Protein AF-A0A1H1KGZ7-F1 (afdb_monomer_lite)

pLDDT: mean 85.53, std 11.64, range [48.53, 96.5]

Foldseek 3Di:
DPPPPDAPQVVQVADDEPDALNDDDDPDPVPDPDPDDDDDDQQPDPDPVVGSPRNCVVVNNRSNHHD

Radius of gyration: 14.99 Å; chains: 1; bounding box: 26×46×30 Å

Sequence (67 aa):
MPTEEQDIGSMYGSQKTSTFLGLPSCPDPNTLGADIAVLGAGCATPYASVGAYCAEAPAAIRAIDRV

Secondary structure (DSSP, 8-state):
-------HHHHTT----SSGGGPPP-S-GGG--SS------TT--S-GGG-STTTTHHHHHHHT---

Structure (mmCIF, N/CA/C/O backbone):
data_AF-A0A1H1KGZ7-F1
#
_entry.id   AF-A0A1H1KGZ7-F1
#
loop_
_atom_site.group_PDB
_atom_site.id
_atom_site.type_symbol
_atom_site.label_atom_id
_atom_site.label_alt_id
_atom_site.label_comp_id
_atom_site.label_asym_id
_atom_site.label_entity_id
_atom_site.label_seq_id
_atom_site.pdbx_PDB_ins_code
_atom_site.Cartn_x
_atom_site.Cartn_y
_atom_site.Cartn_z
_atom_site.occupancy
_atom_site.B_iso_or_equiv
_atom_site.auth_seq_id
_atom_site.auth_comp_id
_atom_site.auth_asym_id
_atom_site.auth_atom_id
_atom_site.pdbx_PDB_model_num
ATOM 1 N N . MET A 1 1 ? 10.019 32.074 12.989 1.00 49.25 1 MET A N 1
ATOM 2 C CA . MET A 1 1 ? 8.758 31.633 12.360 1.00 49.25 1 MET A CA 1
ATOM 3 C C . MET A 1 1 ? 8.865 30.124 12.283 1.00 49.25 1 MET A C 1
ATOM 5 O O . MET A 1 1 ? 9.863 29.689 11.720 1.00 49.25 1 MET A O 1
ATOM 9 N N . PRO A 1 2 ? 8.006 29.326 12.936 1.00 48.53 2 PRO A N 1
ATOM 10 C CA . PRO A 1 2 ? 8.072 27.889 12.734 1.00 48.53 2 PRO A CA 1
ATOM 11 C C . PRO A 1 2 ? 7.654 27.639 11.286 1.00 48.53 2 PRO A C 1
ATOM 13 O O . PRO A 1 2 ? 6.575 28.049 10.865 1.00 48.53 2 PRO A O 1
ATOM 16 N N . THR A 1 3 ? 8.564 27.084 10.499 1.00 54.69 3 THR A N 1
ATOM 17 C CA . THR A 1 3 ? 8.262 26.595 9.161 1.00 54.69 3 THR A CA 1
ATOM 18 C C . THR A 1 3 ? 7.424 25.344 9.380 1.00 54.69 3 THR A C 1
ATOM 20 O O . THR A 1 3 ? 7.972 24.282 9.656 1.00 54.69 3 THR A O 1
ATOM 23 N N . GLU A 1 4 ? 6.097 25.477 9.391 1.00 62.28 4 GLU A N 1
ATOM 24 C CA . GLU A 1 4 ? 5.253 24.297 9.238 1.00 62.28 4 GLU A CA 1
ATOM 25 C C . GLU A 1 4 ? 5.635 23.671 7.901 1.00 62.28 4 GLU A C 1
ATOM 27 O O . GLU A 1 4 ? 5.582 24.328 6.857 1.00 62.28 4 GLU A O 1
ATOM 32 N N . GLU A 1 5 ? 6.131 22.440 7.954 1.00 64.38 5 GLU A N 1
ATOM 33 C CA . GLU A 1 5 ? 6.450 21.683 6.760 1.00 64.38 5 GLU A CA 1
ATOM 34 C C . GLU A 1 5 ? 5.144 21.488 5.988 1.00 64.38 5 GLU A C 1
ATOM 36 O O . GLU A 1 5 ? 4.237 20.795 6.444 1.00 64.38 5 GLU A O 1
ATOM 41 N N . GLN A 1 6 ? 5.012 22.195 4.863 1.00 68.38 6 GLN A N 1
ATOM 42 C CA . GLN A 1 6 ? 3.848 22.091 3.992 1.00 68.38 6 GLN A CA 1
ATOM 43 C C . GLN A 1 6 ? 3.839 20.701 3.358 1.00 68.38 6 GLN A C 1
ATOM 45 O O . GLN A 1 6 ? 4.473 20.479 2.327 1.00 68.38 6 GLN A O 1
ATOM 50 N N . ASP A 1 7 ? 3.121 19.766 3.976 1.00 77.19 7 ASP A N 1
ATOM 51 C CA . ASP A 1 7 ? 2.831 18.476 3.362 1.00 77.19 7 ASP A CA 1
ATOM 52 C C . ASP A 1 7 ? 1.620 18.576 2.418 1.00 77.19 7 ASP A C 1
ATOM 54 O O . ASP A 1 7 ? 0.790 19.488 2.502 1.00 77.19 7 ASP A O 1
ATOM 58 N N . ILE A 1 8 ? 1.517 17.630 1.484 1.00 81.38 8 ILE A N 1
ATOM 59 C CA . ILE A 1 8 ? 0.420 17.592 0.510 1.00 81.38 8 ILE A CA 1
ATOM 60 C C . ILE A 1 8 ? -0.951 17.434 1.191 1.00 81.38 8 ILE A C 1
ATOM 62 O O . ILE A 1 8 ? -1.939 17.991 0.720 1.00 81.38 8 ILE A O 1
ATOM 66 N N . GLY A 1 9 ? -1.025 16.749 2.331 1.00 81.81 9 GLY A N 1
ATOM 67 C CA . GLY A 1 9 ? -2.250 16.582 3.105 1.00 81.81 9 GLY A CA 1
ATOM 68 C C . GLY A 1 9 ? -2.816 17.911 3.599 1.00 81.81 9 GLY A C 1
ATOM 69 O O . GLY A 1 9 ? -4.027 18.131 3.504 1.00 81.81 9 GLY A O 1
ATOM 70 N N . SER A 1 10 ? -1.953 18.834 4.028 1.00 80.44 10 SER A N 1
ATOM 71 C CA . SER A 1 10 ? -2.350 20.181 4.454 1.00 80.44 10 SER A CA 1
ATOM 72 C C . SER A 1 10 ? -3.015 20.980 3.323 1.00 80.44 10 SER A C 1
ATOM 74 O O . SER A 1 10 ? -3.983 21.704 3.561 1.00 80.44 10 SER A O 1
ATOM 76 N N . MET A 1 11 ? -2.579 20.778 2.072 1.00 83.00 11 MET A N 1
ATOM 77 C CA . MET A 1 11 ? -3.174 21.413 0.889 1.00 83.00 11 MET A CA 1
ATOM 78 C C . MET A 1 11 ? -4.568 20.859 0.567 1.00 83.00 11 MET A C 1
ATOM 80 O O . MET A 1 11 ? -5.429 21.593 0.081 1.00 83.00 11 MET A O 1
ATOM 84 N N . TYR A 1 12 ? -4.807 19.576 0.851 1.00 82.44 12 TYR A N 1
ATOM 85 C CA . TYR A 1 12 ? -6.060 18.880 0.540 1.00 82.44 12 TYR A CA 1
ATOM 86 C C . TYR A 1 12 ? -6.976 18.691 1.755 1.00 82.44 12 TYR A C 1
ATOM 88 O O . TYR A 1 12 ? -7.950 17.945 1.662 1.00 82.44 12 TYR A O 1
ATOM 96 N N . GLY A 1 13 ? -6.741 19.374 2.880 1.00 80.81 13 GLY A N 1
ATOM 97 C CA . GLY A 1 13 ? -7.591 19.282 4.078 1.00 80.81 13 GLY A CA 1
ATOM 98 C C . GLY A 1 13 ? -7.676 17.864 4.654 1.00 80.81 13 GLY A C 1
ATOM 99 O O . GLY A 1 13 ? -8.745 17.441 5.092 1.00 80.81 13 GLY A O 1
ATOM 100 N N . SER A 1 14 ? -6.577 17.120 4.551 1.00 81.50 14 SER A N 1
ATOM 101 C CA . SER A 1 14 ? -6.412 15.765 5.074 1.00 81.50 14 SER A CA 1
ATOM 102 C C . SER A 1 14 ? -6.339 15.767 6.604 1.00 81.50 14 SER A C 1
ATOM 104 O O . SER A 1 14 ? -5.878 16.740 7.208 1.00 81.50 14 SER A O 1
ATOM 106 N N . GLN A 1 15 ? -6.769 14.675 7.236 1.00 78.06 15 GLN A N 1
ATOM 107 C CA . GLN A 1 15 ? -6.457 14.419 8.644 1.00 78.06 15 GLN A CA 1
ATOM 108 C C . GLN A 1 15 ? -5.147 13.636 8.709 1.00 78.06 15 GLN A C 1
ATOM 110 O O . GLN A 1 15 ? -4.880 12.784 7.866 1.00 78.06 15 GLN A O 1
ATOM 115 N N . LYS A 1 16 ? -4.308 13.898 9.716 1.00 71.00 16 LYS A N 1
ATOM 116 C CA . LYS A 1 16 ? -3.028 13.191 9.834 1.00 71.00 16 LYS A CA 1
ATOM 117 C C . LYS A 1 16 ? -3.280 11.726 10.194 1.00 71.00 16 LYS A C 1
ATOM 119 O O . LYS A 1 16 ? -3.547 11.407 11.351 1.00 71.00 16 LYS A O 1
ATOM 124 N N . THR A 1 17 ? -3.171 10.839 9.211 1.00 77.56 17 THR A N 1
ATOM 125 C CA . THR A 1 17 ? -3.278 9.388 9.392 1.00 77.56 17 THR A CA 1
ATOM 126 C C . THR A 1 17 ? -1.979 8.703 8.971 1.00 77.56 17 THR A C 1
ATOM 128 O O . THR A 1 17 ? -1.216 9.218 8.156 1.00 77.56 17 THR A O 1
ATOM 131 N N . SER A 1 18 ? -1.675 7.554 9.575 1.00 78.50 18 SER A N 1
ATOM 132 C CA . SER A 1 18 ? -0.502 6.740 9.222 1.00 78.50 18 SER A CA 1
ATOM 133 C C . SER A 1 18 ? -0.845 5.569 8.294 1.00 78.50 18 SER A C 1
ATOM 135 O O . SER A 1 18 ? 0.052 4.858 7.836 1.00 78.50 18 SER A O 1
ATOM 137 N N . THR A 1 19 ? -2.131 5.355 8.009 1.00 91.56 19 THR A N 1
ATOM 138 C CA . THR A 1 19 ? -2.665 4.206 7.272 1.00 91.56 19 THR A CA 1
ATOM 139 C C . THR A 1 19 ? -3.665 4.655 6.215 1.00 91.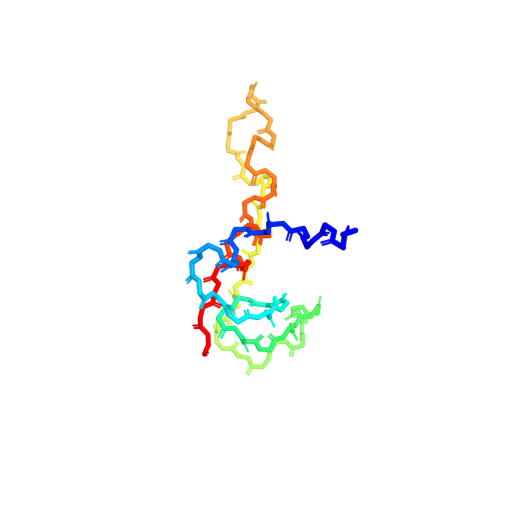56 19 THR A C 1
ATOM 141 O O . THR A 1 19 ? -4.217 5.745 6.290 1.00 91.56 19 THR A O 1
ATOM 144 N N . PHE A 1 20 ? -3.896 3.804 5.216 1.00 92.12 20 PHE A N 1
ATOM 145 C CA . PHE A 1 20 ? -4.811 4.132 4.129 1.00 92.12 20 PHE A CA 1
ATOM 146 C C . PHE A 1 20 ? -6.264 4.161 4.625 1.00 92.12 20 PHE A C 1
ATOM 148 O O . PHE A 1 20 ? -6.705 3.197 5.255 1.00 92.12 20 PHE A O 1
ATOM 155 N N . LEU A 1 21 ? -6.989 5.246 4.355 1.00 90.50 21 LEU A N 1
ATOM 156 C CA . LEU A 1 21 ? -8.378 5.495 4.772 1.00 90.50 21 LEU A CA 1
ATOM 157 C C . LEU A 1 21 ? -8.624 5.316 6.283 1.00 90.50 21 LEU A C 1
ATOM 159 O O . LEU A 1 21 ? -9.731 4.97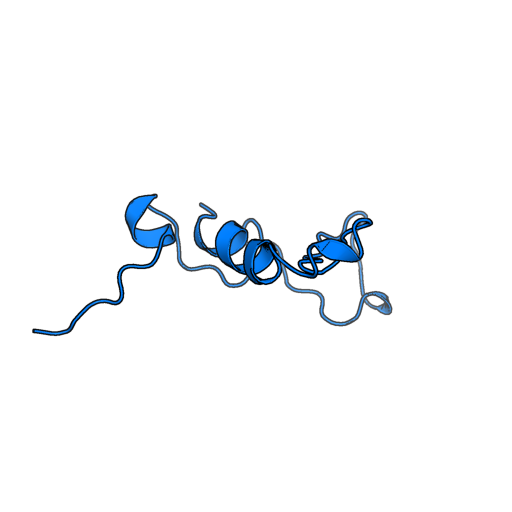9 6.699 1.00 90.50 21 LEU A O 1
ATOM 163 N N . GLY A 1 22 ? -7.591 5.480 7.117 1.00 88.50 22 GLY A N 1
ATOM 164 C CA . GLY A 1 22 ? -7.688 5.252 8.564 1.00 88.50 22 GLY A CA 1
ATOM 165 C C . GLY A 1 22 ? -7.919 3.793 8.971 1.00 88.50 22 GLY A C 1
ATOM 166 O O . GLY A 1 22 ? -8.274 3.528 10.119 1.00 88.50 22 GLY A O 1
ATOM 167 N N . LEU A 1 23 ? -7.722 2.836 8.059 1.00 91.94 23 LEU A N 1
ATOM 168 C CA . LEU A 1 23 ? -7.874 1.412 8.355 1.00 91.94 23 LEU A CA 1
ATOM 169 C C . LEU A 1 23 ? -6.807 0.939 9.360 1.00 91.94 23 LEU A C 1
ATOM 171 O O . LEU A 1 23 ? -5.692 1.475 9.371 1.00 91.94 23 LEU A O 1
ATOM 175 N N . PRO A 1 24 ? -7.090 -0.084 10.187 1.00 92.31 24 PRO A N 1
ATOM 176 C CA . PRO A 1 24 ? -6.094 -0.655 11.088 1.00 92.31 24 PRO A CA 1
ATOM 177 C C . PRO A 1 24 ? -4.857 -1.162 10.336 1.00 92.31 24 PRO A C 1
ATOM 179 O O . PRO A 1 24 ? -4.966 -1.809 9.295 1.00 92.31 24 PRO A O 1
ATOM 182 N N . SER A 1 25 ? -3.669 -0.903 10.886 1.00 93.88 25 SER A N 1
ATOM 183 C CA . SER A 1 25 ? -2.431 -1.490 10.368 1.00 93.88 25 SER A CA 1
ATOM 184 C C . SER A 1 25 ? -2.351 -2.976 10.726 1.00 93.88 25 SER A C 1
ATOM 186 O O . SER A 1 25 ? -2.622 -3.358 11.864 1.00 93.88 25 SER A O 1
ATOM 188 N N . CYS A 1 26 ? -1.933 -3.805 9.769 1.00 95.38 26 CYS A N 1
ATOM 189 C CA . CYS A 1 26 ? -1.659 -5.227 9.959 1.00 95.38 26 CYS A CA 1
ATOM 190 C C . CYS A 1 26 ? -0.235 -5.522 9.451 1.00 95.38 26 CYS A C 1
ATOM 192 O O . CYS A 1 26 ? -0.037 -5.662 8.243 1.00 95.38 26 CYS A O 1
ATOM 194 N N . PRO A 1 27 ? 0.778 -5.545 10.338 1.00 93.44 27 PRO A N 1
ATOM 195 C CA . PRO A 1 27 ? 2.170 -5.744 9.934 1.00 93.44 27 PRO A CA 1
ATOM 196 C C . PRO A 1 27 ? 2.496 -7.204 9.590 1.00 93.44 27 PRO A C 1
ATOM 198 O O . PRO A 1 27 ? 3.422 -7.442 8.820 1.00 93.44 27 PRO A O 1
ATOM 201 N N . ASP A 1 28 ? 1.751 -8.168 10.141 1.00 94.94 28 ASP A N 1
ATOM 202 C CA . ASP A 1 28 ? 1.889 -9.594 9.831 1.00 94.94 28 ASP A CA 1
ATOM 203 C C . ASP A 1 28 ? 0.659 -10.091 9.052 1.00 94.94 28 ASP A C 1
ATOM 205 O O . ASP A 1 28 ? -0.397 -10.295 9.659 1.00 94.94 28 ASP A O 1
ATOM 209 N N . PRO A 1 29 ? 0.778 -10.339 7.734 1.00 91.19 29 PRO A N 1
ATOM 210 C CA . PRO A 1 29 ? -0.322 -10.838 6.911 1.00 91.19 29 PRO A CA 1
ATOM 211 C C . PRO A 1 29 ? -0.924 -12.162 7.397 1.00 91.19 29 PRO A C 1
ATOM 213 O O . PRO A 1 29 ? -2.090 -12.430 7.120 1.00 91.19 29 PRO A O 1
ATOM 216 N N . ASN A 1 30 ? -0.174 -12.979 8.145 1.00 95.00 30 ASN A N 1
ATOM 217 C CA . ASN A 1 30 ? -0.691 -14.236 8.699 1.00 95.00 30 ASN A CA 1
ATOM 218 C C . ASN A 1 30 ? -1.678 -14.010 9.855 1.00 95.00 30 ASN A C 1
ATOM 220 O O . ASN A 1 30 ? -2.396 -14.928 10.241 1.00 95.00 30 ASN A O 1
ATOM 224 N N . THR A 1 31 ? -1.718 -12.794 10.405 1.00 95.69 31 THR A N 1
ATOM 225 C CA . THR A 1 31 ? -2.648 -12.384 11.469 1.00 95.69 31 THR A CA 1
ATOM 226 C C . THR A 1 31 ? -3.887 -11.670 10.932 1.00 95.69 31 THR A C 1
ATOM 228 O O . THR A 1 31 ? -4.715 -11.201 11.713 1.00 95.69 31 THR A O 1
ATOM 231 N N . LEU A 1 32 ? -4.023 -11.565 9.606 1.00 96.44 32 LEU A N 1
ATOM 232 C CA . LEU A 1 32 ? -5.117 -10.841 8.977 1.00 96.44 32 LEU A CA 1
ATOM 233 C C . LEU A 1 32 ? -6.462 -11.520 9.270 1.00 96.44 32 LEU A C 1
ATOM 235 O O . LEU A 1 32 ? -6.751 -12.608 8.783 1.00 96.44 32 LEU A O 1
ATOM 239 N N . GLY A 1 33 ? -7.303 -10.833 10.040 1.00 95.19 33 GLY A N 1
ATOM 240 C CA . GLY A 1 33 ? -8.681 -11.238 10.332 1.00 95.19 33 GLY A CA 1
ATOM 241 C C . GLY A 1 33 ? -9.728 -10.582 9.427 1.00 95.19 33 GLY A C 1
ATOM 242 O O . GLY A 1 33 ? -10.875 -10.456 9.843 1.00 95.19 33 GLY A O 1
ATOM 243 N N . ALA A 1 34 ? -9.337 -10.096 8.247 1.00 95.19 34 ALA A N 1
ATOM 244 C CA . ALA A 1 34 ? -10.199 -9.377 7.310 1.00 95.19 34 ALA A CA 1
ATOM 245 C C . ALA A 1 34 ? -10.140 -9.997 5.907 1.00 95.19 34 ALA A C 1
ATOM 247 O O . ALA A 1 34 ? -9.139 -10.605 5.535 1.00 95.19 34 ALA A O 1
ATOM 248 N N . ASP A 1 35 ? -11.186 -9.782 5.110 1.00 96.50 35 ASP A N 1
ATOM 249 C CA . ASP A 1 35 ? -11.279 -10.316 3.743 1.00 96.50 35 ASP A CA 1
ATOM 250 C C . ASP A 1 35 ? -10.368 -9.585 2.742 1.00 96.50 35 ASP A C 1
ATOM 252 O O . ASP A 1 35 ? -10.061 -10.105 1.669 1.00 96.50 35 ASP A O 1
ATOM 256 N N . ILE A 1 36 ? -9.959 -8.353 3.066 1.00 95.44 36 ILE A N 1
ATOM 257 C CA . ILE A 1 36 ? -9.207 -7.465 2.176 1.00 95.44 36 ILE A CA 1
ATOM 258 C C . ILE A 1 36 ? -8.039 -6.838 2.939 1.00 95.44 36 ILE A C 1
ATOM 260 O O . ILE A 1 36 ? -8.204 -6.330 4.047 1.00 95.44 36 ILE A O 1
ATOM 264 N N . ALA A 1 37 ? -6.871 -6.807 2.294 1.00 95.19 37 ALA A N 1
ATOM 265 C CA . ALA A 1 37 ? -5.713 -6.030 2.719 1.00 95.19 37 ALA A CA 1
ATOM 266 C C . ALA A 1 37 ? -5.309 -5.030 1.629 1.00 95.19 37 ALA A C 1
ATOM 268 O O . ALA A 1 37 ? -5.337 -5.345 0.438 1.00 95.19 37 ALA A O 1
ATOM 269 N N . VAL A 1 38 ? -4.893 -3.831 2.042 1.00 94.94 38 VAL A N 1
ATOM 270 C CA . VAL A 1 38 ? -4.355 -2.802 1.143 1.00 94.94 38 VAL A CA 1
ATOM 271 C C . VAL A 1 38 ? -2.845 -2.713 1.337 1.00 94.94 38 VAL A C 1
ATOM 273 O O . VAL A 1 38 ? -2.363 -2.406 2.427 1.00 94.94 38 VAL A O 1
ATOM 276 N N . LEU A 1 39 ? -2.092 -2.963 0.266 1.00 94.62 39 LEU A N 1
ATOM 277 C CA . LEU A 1 39 ? -0.630 -2.992 0.276 1.00 94.62 39 LEU A CA 1
ATOM 278 C C . LEU A 1 39 ? -0.064 -1.836 -0.552 1.00 94.62 39 LEU A C 1
ATOM 280 O O . LEU A 1 39 ? -0.499 -1.580 -1.671 1.00 94.62 39 LEU A O 1
ATOM 284 N N . GLY A 1 40 ? 0.945 -1.157 -0.007 1.00 93.56 40 GLY A N 1
ATOM 285 C CA . GLY A 1 40 ? 1.729 -0.172 -0.748 1.00 93.56 40 GLY A CA 1
ATOM 286 C C . GLY A 1 40 ? 2.954 -0.828 -1.374 1.00 93.56 40 GLY A C 1
ATOM 287 O O . GLY A 1 40 ? 3.844 -1.241 -0.639 1.00 93.56 40 GLY A O 1
ATOM 288 N N . ALA A 1 41 ? 3.021 -0.898 -2.704 1.00 94.12 41 ALA A N 1
ATOM 289 C CA . ALA A 1 41 ? 4.122 -1.534 -3.432 1.00 94.12 41 ALA A CA 1
ATOM 290 C C . ALA A 1 41 ? 4.793 -0.550 -4.409 1.00 94.12 41 ALA A C 1
ATOM 292 O O . ALA A 1 41 ? 4.688 -0.693 -5.624 1.00 94.12 41 ALA A O 1
ATOM 293 N N . GLY A 1 42 ? 5.488 0.464 -3.882 1.00 93.50 42 GLY A N 1
ATOM 294 C CA . GLY A 1 42 ? 6.064 1.563 -4.681 1.00 93.50 42 GLY A CA 1
ATOM 295 C C . GLY A 1 42 ? 7.106 1.140 -5.728 1.00 93.50 42 GLY A C 1
ATOM 296 O O . GLY A 1 42 ? 7.354 1.863 -6.689 1.00 93.50 42 GLY A O 1
ATOM 297 N N . CYS A 1 43 ? 7.680 -0.057 -5.582 1.00 92.88 43 CYS A N 1
ATOM 298 C CA . CYS A 1 43 ? 8.661 -0.620 -6.513 1.00 92.88 43 CYS A CA 1
ATOM 299 C C . CYS A 1 43 ? 8.073 -1.678 -7.463 1.00 92.88 43 CYS A C 1
ATOM 301 O O . CYS A 1 43 ? 8.825 -2.299 -8.212 1.00 92.88 43 CYS A O 1
ATOM 303 N N . ALA A 1 44 ? 6.756 -1.915 -7.443 1.00 91.19 44 ALA A N 1
ATOM 304 C CA . ALA A 1 44 ? 6.099 -2.899 -8.304 1.00 91.19 44 ALA A CA 1
ATOM 305 C C . ALA A 1 44 ? 5.927 -2.363 -9.737 1.00 91.19 44 ALA A C 1
ATOM 307 O O . ALA A 1 44 ? 4.821 -2.075 -10.188 1.00 91.19 44 ALA A O 1
ATOM 308 N N . THR A 1 45 ? 7.038 -2.207 -10.456 1.00 86.75 45 THR A N 1
ATOM 309 C CA . THR A 1 45 ? 7.052 -1.833 -11.874 1.00 86.75 45 THR A CA 1
ATOM 310 C C . THR A 1 45 ? 7.474 -3.022 -12.744 1.00 86.75 45 THR A C 1
ATOM 312 O O . THR A 1 45 ? 8.445 -3.704 -12.408 1.00 86.75 45 THR A O 1
ATOM 315 N N . PRO A 1 46 ? 6.800 -3.280 -13.882 1.00 85.25 46 PRO A N 1
ATOM 316 C CA . PRO A 1 46 ? 7.273 -4.257 -14.863 1.00 85.25 46 PRO A CA 1
ATOM 317 C C . PRO A 1 46 ? 8.409 -3.700 -15.740 1.00 85.25 46 PRO A C 1
ATOM 319 O O . PRO A 1 46 ? 9.041 -4.441 -16.491 1.00 85.25 46 PRO A O 1
ATOM 322 N N . TYR A 1 47 ? 8.668 -2.391 -15.681 1.00 87.44 47 TYR A N 1
ATOM 323 C CA . TYR A 1 47 ? 9.623 -1.704 -16.542 1.00 87.44 47 TYR A CA 1
ATOM 324 C C . TYR A 1 47 ? 10.980 -1.572 -15.840 1.00 87.44 47 TYR A C 1
ATOM 326 O O . TYR A 1 47 ? 11.209 -0.645 -15.066 1.00 87.44 47 TYR A O 1
ATOM 334 N N . ALA A 1 48 ? 11.911 -2.483 -16.133 1.00 86.19 48 ALA A N 1
ATOM 335 C CA . ALA A 1 48 ? 13.239 -2.473 -15.511 1.00 86.19 48 ALA A CA 1
ATOM 336 C C . ALA A 1 48 ? 14.033 -1.178 -15.782 1.00 86.19 48 ALA A C 1
ATOM 338 O O . ALA A 1 48 ? 14.783 -0.719 -14.925 1.00 86.19 48 ALA A O 1
ATOM 339 N N . SER A 1 49 ? 13.851 -0.564 -16.955 1.00 92.81 49 SER A N 1
ATOM 340 C CA . SER A 1 49 ? 14.608 0.616 -17.392 1.00 92.81 49 SER A CA 1
ATOM 341 C C . SER A 1 49 ? 14.301 1.901 -16.619 1.00 92.81 49 SER A C 1
ATOM 343 O O . SER A 1 49 ? 15.142 2.794 -16.599 1.00 92.81 49 SER A O 1
ATOM 345 N N . VAL A 1 50 ? 13.123 2.017 -15.999 1.00 87.38 50 VAL A N 1
ATOM 346 C CA . VAL A 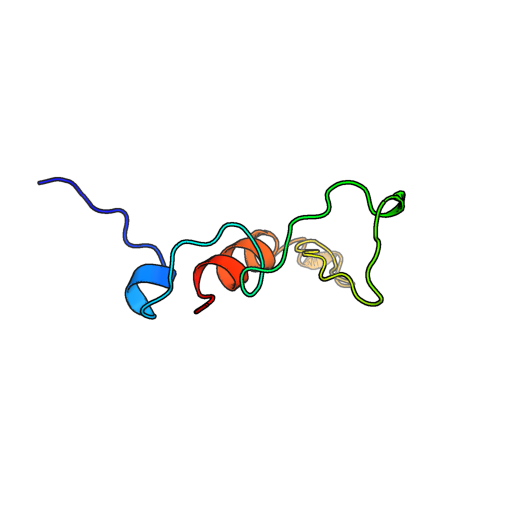1 50 ? 12.707 3.237 -15.275 1.00 87.38 50 VAL A CA 1
ATOM 347 C C . VAL A 1 50 ? 12.966 3.155 -13.770 1.00 87.38 50 VAL A C 1
ATOM 349 O O . VAL A 1 50 ? 12.894 4.170 -13.082 1.00 87.38 50 VAL A O 1
ATOM 352 N N . GLY A 1 51 ? 13.274 1.962 -13.250 1.00 88.12 51 GLY A N 1
ATOM 353 C CA . GLY A 1 51 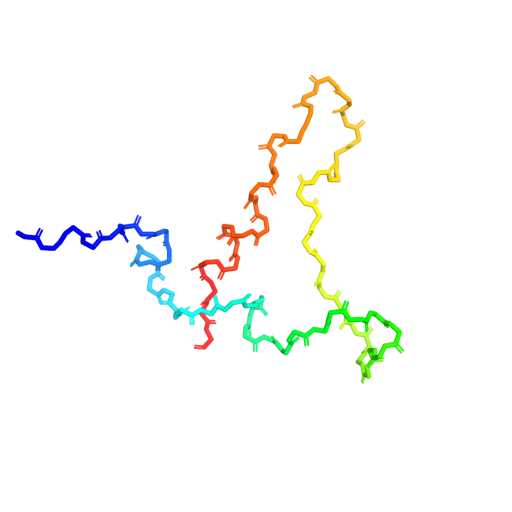? 13.449 1.735 -11.817 1.00 88.12 51 GLY A CA 1
ATOM 354 C C . GLY A 1 51 ? 12.199 2.076 -10.994 1.00 88.12 51 GLY A C 1
ATOM 355 O O . GLY A 1 51 ? 11.087 2.178 -11.511 1.00 88.12 51 GLY A O 1
ATOM 356 N N . ALA A 1 52 ? 12.370 2.264 -9.686 1.00 91.19 52 ALA A N 1
ATOM 357 C CA . ALA A 1 52 ? 11.277 2.569 -8.761 1.00 91.19 52 ALA A CA 1
ATOM 358 C C . ALA A 1 52 ? 10.871 4.057 -8.793 1.00 91.19 52 ALA A C 1
ATOM 360 O O . ALA A 1 52 ? 10.887 4.739 -7.772 1.00 91.19 52 ALA A O 1
ATOM 361 N N . TYR A 1 53 ? 10.511 4.575 -9.970 1.00 88.94 53 TYR A N 1
ATOM 362 C CA . TYR A 1 53 ? 10.147 5.987 -10.156 1.00 88.94 53 TYR A CA 1
ATOM 363 C C . TYR A 1 53 ? 9.013 6.453 -9.217 1.00 88.94 53 TYR A C 1
ATOM 365 O O . TYR A 1 53 ? 9.046 7.576 -8.725 1.00 88.94 53 TYR A O 1
ATOM 373 N N . CYS A 1 54 ? 8.052 5.572 -8.907 1.00 90.62 54 CYS A N 1
ATOM 374 C CA . CYS A 1 54 ? 6.939 5.836 -7.985 1.00 90.62 54 CYS A CA 1
ATOM 375 C C . CYS A 1 54 ? 7.138 5.219 -6.585 1.00 90.62 54 CYS A C 1
ATOM 377 O O . CYS A 1 54 ? 6.150 4.894 -5.922 1.00 90.62 54 CYS A O 1
ATOM 379 N N . ALA A 1 55 ? 8.385 5.049 -6.125 1.00 94.00 55 ALA A N 1
ATOM 380 C CA . ALA A 1 55 ? 8.693 4.423 -4.832 1.00 94.00 55 ALA A CA 1
ATOM 381 C C . ALA A 1 55 ? 7.894 5.024 -3.660 1.00 94.00 55 ALA A C 1
ATOM 383 O O . ALA A 1 55 ? 7.341 4.288 -2.846 1.00 94.00 55 ALA A O 1
ATOM 384 N N . GLU A 1 56 ?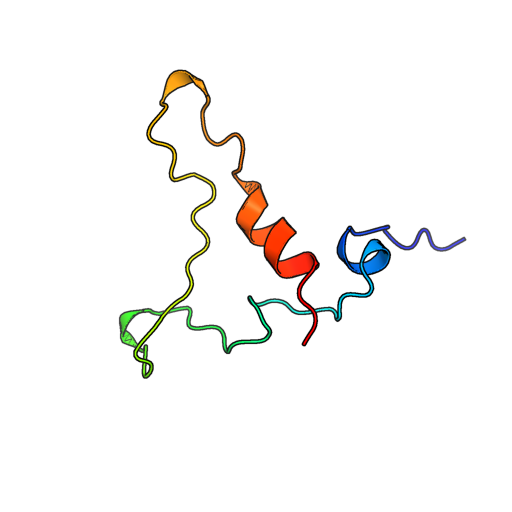 7.763 6.353 -3.634 1.00 93.31 56 GLU A N 1
ATOM 385 C CA . GLU A 1 56 ? 7.115 7.101 -2.547 1.00 93.31 56 GLU A CA 1
ATOM 386 C C . GLU A 1 56 ? 5.596 7.271 -2.718 1.00 93.31 56 GLU A C 1
ATOM 388 O O . GLU A 1 56 ? 4.919 7.803 -1.835 1.00 93.31 56 GLU A O 1
ATOM 393 N N . ALA A 1 57 ? 5.020 6.802 -3.832 1.00 92.31 57 ALA A N 1
ATOM 394 C CA . ALA A 1 57 ? 3.595 6.979 -4.110 1.00 92.31 57 ALA A CA 1
ATOM 395 C C . ALA A 1 57 ? 2.676 6.413 -3.006 1.00 92.31 57 ALA A C 1
ATOM 397 O O . ALA A 1 57 ? 1.723 7.102 -2.639 1.00 92.31 57 ALA A O 1
ATOM 398 N N . PRO A 1 58 ? 2.936 5.232 -2.402 1.00 93.69 58 PRO A N 1
ATOM 399 C CA . PRO A 1 58 ? 2.099 4.742 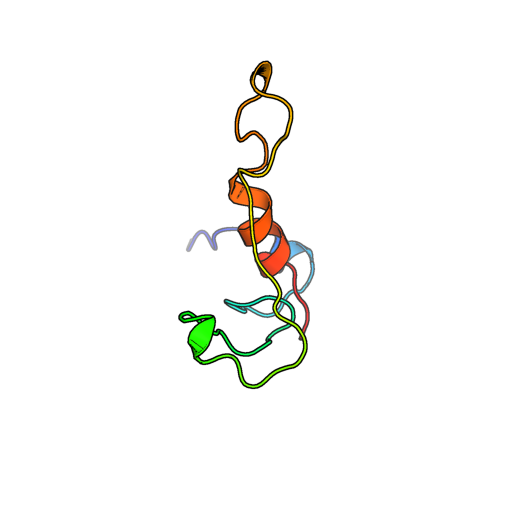-1.308 1.00 93.69 58 PRO A CA 1
ATOM 400 C C . PRO A 1 58 ? 2.069 5.667 -0.086 1.00 93.69 58 PRO A C 1
ATOM 402 O O . PRO A 1 58 ? 1.033 5.771 0.566 1.00 93.69 58 PRO A O 1
ATOM 405 N N . ALA A 1 59 ? 3.185 6.327 0.239 1.00 91.38 59 ALA A N 1
ATOM 406 C CA . ALA A 1 59 ? 3.240 7.286 1.339 1.00 91.38 59 ALA A CA 1
ATOM 407 C C . ALA A 1 59 ? 2.479 8.571 0.981 1.00 91.38 59 ALA A C 1
ATOM 409 O O . ALA A 1 59 ? 1.660 9.035 1.772 1.00 91.38 59 ALA A O 1
ATOM 410 N N . ALA A 1 60 ? 2.680 9.086 -0.236 1.00 90.38 60 ALA A N 1
ATOM 411 C CA . ALA A 1 60 ? 1.993 10.281 -0.724 1.00 90.38 60 ALA A CA 1
ATOM 412 C C . ALA A 1 60 ? 0.463 10.112 -0.785 1.00 90.38 60 ALA A C 1
ATOM 414 O O . ALA A 1 60 ? -0.267 11.031 -0.426 1.00 90.38 60 ALA A O 1
ATOM 415 N N . ILE A 1 61 ? -0.027 8.934 -1.190 1.00 90.81 61 ILE A N 1
ATOM 416 C CA . ILE A 1 61 ? -1.466 8.628 -1.221 1.00 90.81 61 ILE A CA 1
ATOM 417 C C . ILE A 1 61 ? -2.057 8.628 0.194 1.00 90.81 61 ILE A C 1
ATOM 419 O O . ILE A 1 61 ? -3.086 9.250 0.418 1.00 90.81 61 ILE A O 1
ATOM 423 N N . ARG A 1 62 ? -1.395 7.996 1.173 1.00 91.19 62 ARG A N 1
ATOM 424 C CA . ARG A 1 62 ? -1.881 7.993 2.568 1.00 91.19 62 ARG A CA 1
ATOM 425 C C . ARG A 1 62 ? -1.888 9.391 3.188 1.00 91.19 62 ARG A C 1
ATOM 427 O O . ARG A 1 62 ? -2.736 9.692 4.017 1.00 91.19 62 ARG A O 1
ATOM 434 N N . ALA A 1 63 ? -0.965 10.261 2.774 1.00 88.19 63 ALA A N 1
ATOM 435 C CA . ALA A 1 63 ? -0.878 11.624 3.295 1.00 88.19 63 ALA A CA 1
ATOM 436 C C . ALA A 1 63 ? -2.117 12.484 2.969 1.00 88.19 63 ALA A C 1
ATOM 438 O O . ALA A 1 63 ? -2.390 13.449 3.683 1.00 88.19 63 ALA A O 1
ATOM 439 N N . ILE A 1 64 ? -2.887 12.144 1.928 1.00 82.88 64 ILE A N 1
ATOM 440 C CA . ILE A 1 64 ? -4.078 12.904 1.511 1.00 82.88 64 ILE A CA 1
ATOM 441 C C . ILE A 1 64 ? -5.411 12.300 1.982 1.00 82.88 64 ILE A C 1
ATOM 443 O O . ILE A 1 64 ? -6.465 12.836 1.636 1.00 82.88 64 ILE A O 1
ATOM 447 N N . ASP A 1 65 ? -5.391 11.207 2.749 1.00 79.44 65 ASP A N 1
ATOM 448 C CA . ASP A 1 65 ? -6.620 10.537 3.171 1.00 79.44 65 ASP A CA 1
ATOM 449 C C . ASP A 1 65 ? -7.450 11.385 4.144 1.00 79.44 65 ASP A C 1
ATOM 451 O O . ASP A 1 65 ? -7.007 11.797 5.217 1.00 79.44 65 ASP A O 1
ATOM 455 N N . ARG A 1 66 ? -8.720 11.588 3.789 1.00 61.09 66 ARG A N 1
ATOM 456 C CA . ARG A 1 66 ? -9.724 12.159 4.688 1.00 61.09 66 ARG A CA 1
ATOM 457 C C . ARG A 1 66 ? -10.501 11.023 5.341 1.00 61.09 66 ARG A C 1
ATOM 459 O O . ARG A 1 66 ? -11.169 10.264 4.641 1.00 61.09 66 ARG A O 1
ATOM 466 N N . VAL A 1 67 ? -10.407 10.937 6.663 1.00 60.56 67 VAL A N 1
ATOM 467 C CA . VAL A 1 67 ? -11.203 10.036 7.510 1.00 60.56 67 VAL A CA 1
ATOM 468 C C . VAL A 1 67 ? -12.263 10.846 8.233 1.00 60.56 67 VAL A C 1
ATOM 470 O O . VAL A 1 67 ? -11.922 11.967 8.679 1.00 60.56 67 VAL A O 1
#